Protein AF-A0A955TGE3-F1 (afdb_monomer)

Nearest PDB structures (foldseek):
  5h67-assembly1_A  TM=9.109E-01  e=2.154E-13  Bacillus subtilis subsp. subtilis str. 168
  5h68-assembly1_A  TM=8.882E-01  e=6.874E-12  Geobacillus stearothermophilus 10
  5h68-assembly1_B  TM=8.764E-01  e=3.318E-11  Geobacillus stearothermophilus 10
  1xex-assembly1_A-2  TM=9.056E-01  e=1.412E-10  Pyrococcus furiosus
  5xns-assembly1_A  TM=8.931E-01  e=1.128E-09  Pyrococcus furiosus DSM 3638

pLDDT: mean 92.88, std 8.02, range [53.53, 98.62]

Secondary structure (DSSP, 8-state):
-EEEEEEEEEETTEEEEEEE--SS-------TTSSHHHHHHHHHHHTT---TTTTT-SSGGGGB----SSSPPPSEEEEEEEEEEE-TTTTGGGTTT-TT--S-EEEEEEEEEETTS-B-

Foldseek 3Di:
DAWAKKWKDQFQLPVTDIDGDDPDDDDFDDDPPNCSCSVVLLVCVLVPDPDCVVSVHPDPLNRGRCDDPVGHTDQKMKMKIKDFQQAVVNCVVPPVVPPDRPGGGIDIGMWMAGSVGDID

Mean predicted aligned error: 4.2 Å

Structure (mmCIF, N/CA/C/O backbone):
data_AF-A0A955TGE3-F1
#
_entry.id   AF-A0A955TGE3-F1
#
loop_
_atom_site.group_PDB
_atom_site.id
_atom_site.type_symbol
_atom_site.label_atom_id
_atom_site.label_alt_id
_atom_site.label_comp_id
_atom_site.label_asym_id
_atom_site.label_entity_id
_atom_site.label_seq_id
_atom_site.pdbx_PDB_ins_code
_atom_site.Cartn_x
_atom_site.Cartn_y
_atom_site.Cartn_z
_atom_site.occupancy
_atom_site.B_iso_or_equiv
_atom_site.auth_seq_id
_atom_site.auth_comp_id
_atom_site.auth_asym_id
_atom_site.auth_atom_id
_atom_site.pdbx_PDB_model_num
ATOM 1 N N . MET A 1 1 ? 10.720 0.109 -16.192 1.00 92.62 1 MET A N 1
ATOM 2 C CA . MET A 1 1 ? 9.973 -0.140 -14.945 1.00 92.62 1 MET A CA 1
ATOM 3 C C . MET A 1 1 ? 8.634 0.598 -14.906 1.00 92.62 1 MET A C 1
ATOM 5 O O . MET A 1 1 ? 8.580 1.769 -15.267 1.00 92.62 1 MET A O 1
ATOM 9 N N . TYR A 1 2 ? 7.580 -0.049 -14.396 1.00 95.00 2 TYR A N 1
ATOM 10 C CA . TYR A 1 2 ? 6.327 0.585 -13.945 1.00 95.00 2 TYR A CA 1
ATOM 11 C C . TYR A 1 2 ? 5.737 -0.148 -12.732 1.00 95.00 2 TYR A C 1
ATOM 13 O O . TYR A 1 2 ? 6.009 -1.330 -12.531 1.00 95.00 2 TYR A O 1
ATOM 21 N N . LEU A 1 3 ? 4.927 0.540 -11.918 1.00 97.31 3 LEU A N 1
ATOM 22 C CA . LEU A 1 3 ? 4.169 -0.092 -10.833 1.00 97.31 3 LEU A CA 1
ATOM 23 C C . LEU A 1 3 ? 3.022 -0.906 -11.439 1.00 97.31 3 LEU A C 1
ATOM 25 O O . LEU A 1 3 ? 2.163 -0.334 -12.100 1.00 97.31 3 LEU A O 1
ATOM 29 N N . ARG A 1 4 ? 3.007 -2.219 -11.207 1.00 98.12 4 ARG A N 1
ATOM 30 C CA . ARG A 1 4 ? 1.990 -3.144 -11.720 1.00 98.12 4 ARG A CA 1
ATOM 31 C C . ARG A 1 4 ? 0.904 -3.430 -10.694 1.00 98.12 4 ARG A C 1
ATOM 33 O O . ARG A 1 4 ? -0.270 -3.441 -11.050 1.00 98.12 4 ARG A O 1
ATOM 40 N N . THR A 1 5 ? 1.274 -3.649 -9.434 1.00 98.56 5 THR A N 1
ATOM 41 C CA . THR A 1 5 ? 0.311 -4.038 -8.395 1.00 98.56 5 THR A CA 1
ATOM 42 C C . THR A 1 5 ? 0.710 -3.487 -7.028 1.00 98.56 5 THR A C 1
ATOM 44 O O . THR A 1 5 ? 1.881 -3.520 -6.657 1.00 98.56 5 THR A O 1
ATOM 47 N N . LEU A 1 6 ? -0.282 -3.042 -6.256 1.00 98.62 6 LEU A N 1
ATOM 48 C CA . LEU A 1 6 ? -0.201 -2.873 -4.806 1.00 98.62 6 LEU A CA 1
ATOM 49 C C . LEU A 1 6 ? -1.022 -3.981 -4.141 1.00 98.62 6 LEU A C 1
ATOM 51 O O . LEU A 1 6 ? -2.208 -4.138 -4.435 1.00 98.62 6 LEU A O 1
ATOM 55 N N . VAL A 1 7 ? -0.408 -4.714 -3.221 1.00 98.62 7 VAL A N 1
ATOM 56 C CA . VAL A 1 7 ? -1.084 -5.666 -2.334 1.00 98.62 7 VAL A CA 1
ATOM 57 C C . VAL A 1 7 ? -0.951 -5.148 -0.912 1.00 98.62 7 VAL A C 1
ATOM 59 O O . VAL A 1 7 ? 0.141 -4.777 -0.498 1.00 98.62 7 VAL A O 1
ATOM 62 N N . VAL A 1 8 ? -2.051 -5.098 -0.168 1.00 98.19 8 VAL A N 1
ATOM 63 C CA . VAL A 1 8 ? -2.041 -4.705 1.243 1.00 98.19 8 VAL A CA 1
ATOM 64 C C . VAL A 1 8 ? -2.825 -5.691 2.090 1.00 98.19 8 VAL A C 1
ATOM 66 O O . VAL A 1 8 ? -3.897 -6.157 1.696 1.00 98.19 8 VAL A O 1
ATOM 69 N N . SER A 1 9 ? -2.306 -5.951 3.283 1.00 98.12 9 SER A N 1
ATOM 70 C CA . SER A 1 9 ? -2.955 -6.721 4.337 1.00 98.12 9 SER A CA 1
ATOM 71 C C . SER A 1 9 ? -2.862 -5.927 5.632 1.00 98.12 9 SER A C 1
ATOM 73 O O . SER A 1 9 ? -1.780 -5.519 6.042 1.00 98.12 9 SER A O 1
ATOM 75 N N . GLY A 1 10 ? -4.004 -5.643 6.249 1.00 97.69 10 GLY A N 1
ATOM 76 C CA . GLY A 1 10 ? -4.075 -4.908 7.504 1.00 97.69 10 GLY A CA 1
ATOM 77 C C . GLY A 1 10 ? -3.642 -3.442 7.425 1.00 97.69 10 GLY A C 1
ATOM 78 O O . GLY A 1 10 ? -3.181 -2.919 8.431 1.00 97.69 10 GLY A O 1
ATOM 79 N N . PHE A 1 11 ? -3.785 -2.756 6.285 1.00 97.94 11 PHE A N 1
ATOM 80 C CA . PHE A 1 11 ? -3.381 -1.352 6.128 1.00 97.94 11 PHE A CA 1
ATOM 81 C C . PHE A 1 11 ? -4.552 -0.379 6.320 1.00 97.94 11 PHE A C 1
ATOM 83 O O . PHE A 1 11 ? -5.392 -0.203 5.434 1.00 97.94 11 PHE A O 1
ATOM 90 N N . LYS A 1 12 ? -4.586 0.327 7.452 1.00 97.19 12 LYS A N 1
ATOM 91 C CA . LYS A 1 12 ? -5.574 1.363 7.804 1.00 97.19 12 LYS A CA 1
ATOM 92 C C . LYS A 1 12 ? -7.030 0.928 7.650 1.00 97.19 12 LYS A C 1
ATOM 94 O O . LYS A 1 12 ? -7.581 0.309 8.547 1.00 97.19 12 LYS A O 1
ATOM 99 N N . SER A 1 13 ? -7.677 1.295 6.540 1.00 96.44 13 SER A N 1
ATOM 100 C CA . SER A 1 13 ? -9.062 0.928 6.217 1.00 96.44 13 SER A CA 1
ATOM 101 C C . SER A 1 13 ? -9.164 -0.390 5.450 1.00 96.44 13 SER A C 1
ATOM 103 O O . SER A 1 13 ? -10.257 -0.924 5.290 1.00 96.44 13 SER A O 1
ATOM 105 N N . PHE A 1 14 ? -8.046 -0.898 4.938 1.00 97.00 14 PHE A N 1
ATOM 106 C CA . PHE A 1 14 ? -7.971 -2.129 4.171 1.00 97.00 14 PHE A CA 1
ATOM 107 C C . PHE A 1 14 ? -7.581 -3.275 5.093 1.00 97.00 14 PHE A C 1
ATOM 109 O O . PHE A 1 14 ? -6.423 -3.414 5.471 1.00 97.00 14 PHE A O 1
ATOM 116 N N . ALA A 1 15 ? -8.548 -4.125 5.434 1.00 96.62 15 ALA A N 1
ATOM 117 C CA . ALA A 1 15 ? -8.217 -5.421 6.015 1.00 96.62 15 ALA A CA 1
ATOM 118 C C . ALA A 1 15 ? -7.407 -6.254 5.006 1.00 96.62 15 ALA A C 1
ATOM 120 O O . ALA A 1 15 ? -6.385 -6.814 5.365 1.00 96.62 15 ALA A O 1
ATOM 121 N N . GLU A 1 16 ? -7.821 -6.258 3.737 1.00 97.12 16 GLU A N 1
ATOM 122 C CA . GLU A 1 16 ? -7.079 -6.811 2.599 1.00 97.12 16 GLU A CA 1
ATOM 123 C C . GLU A 1 16 ? -7.462 -6.013 1.346 1.00 97.12 16 GLU A C 1
ATOM 125 O O . GLU A 1 16 ? -8.633 -5.646 1.190 1.00 97.12 16 GLU A O 1
ATOM 130 N N . ALA A 1 17 ? -6.512 -5.739 0.453 1.00 97.19 17 ALA A N 1
ATOM 131 C CA . ALA A 1 17 ? -6.803 -5.229 -0.886 1.00 97.19 17 ALA A CA 1
ATOM 132 C C . ALA A 1 17 ? -5.688 -5.581 -1.881 1.00 97.19 17 ALA A C 1
ATOM 134 O O . ALA A 1 17 ? -4.514 -5.668 -1.525 1.00 97.19 17 ALA A O 1
ATOM 135 N N . LYS A 1 18 ? -6.069 -5.733 -3.151 1.00 98.06 18 LYS A N 1
ATOM 136 C CA . LYS A 1 18 ? -5.157 -5.854 -4.291 1.00 98.06 18 LYS A CA 1
ATOM 137 C C . LYS A 1 18 ? -5.599 -4.875 -5.369 1.00 98.06 18 LYS A C 1
ATOM 139 O O . LYS A 1 18 ? -6.763 -4.886 -5.764 1.00 98.06 18 LYS A O 1
ATOM 144 N N . ILE A 1 19 ? -4.683 -4.028 -5.818 1.00 98.00 19 ILE A N 1
ATOM 145 C CA . ILE A 1 19 ? -4.938 -2.980 -6.804 1.00 98.00 19 ILE A CA 1
ATOM 146 C C . ILE A 1 19 ? -3.940 -3.162 -7.937 1.00 98.00 19 ILE A C 1
ATOM 148 O O . ILE A 1 19 ? -2.737 -3.043 -7.718 1.00 98.00 19 ILE A O 1
ATOM 152 N N . ASP A 1 20 ? -4.445 -3.444 -9.134 1.00 97.94 20 ASP A N 1
ATOM 153 C CA . ASP A 1 20 ? -3.634 -3.532 -10.344 1.00 97.94 20 ASP A CA 1
ATOM 154 C C . ASP A 1 20 ? -3.632 -2.174 -11.061 1.00 97.94 20 ASP A C 1
ATOM 156 O O . ASP A 1 20 ? -4.680 -1.552 -11.254 1.00 97.94 20 ASP A O 1
ATOM 160 N N . PHE A 1 21 ? -2.445 -1.711 -11.443 1.00 97.50 21 PHE A N 1
ATOM 161 C CA . PHE A 1 21 ? -2.219 -0.444 -12.126 1.00 97.50 21 PHE A CA 1
ATOM 162 C C . PHE A 1 21 ? -1.925 -0.727 -13.602 1.00 97.50 21 PHE A C 1
ATOM 164 O O . PHE A 1 21 ? -0.829 -1.182 -13.937 1.00 97.50 21 PHE A O 1
ATOM 171 N N . PRO A 1 22 ? -2.895 -0.513 -14.507 1.00 94.31 22 PRO A N 1
ATOM 172 C CA . PRO A 1 22 ? -2.647 -0.655 -15.932 1.00 94.31 22 PRO A CA 1
ATOM 173 C C . PRO A 1 22 ? -1.696 0.436 -16.435 1.00 94.31 22 PRO A C 1
ATOM 175 O O . PRO A 1 22 ? -1.602 1.526 -15.865 1.00 94.31 22 PRO A O 1
ATOM 178 N N . ASN A 1 23 ? -1.047 0.159 -17.566 1.00 91.12 23 ASN A N 1
ATOM 179 C CA . ASN A 1 23 ? -0.250 1.155 -18.273 1.00 91.12 23 ASN A CA 1
ATOM 180 C C . ASN A 1 23 ? -1.095 2.388 -18.632 1.00 91.12 23 ASN A C 1
ATOM 182 O O . ASN A 1 23 ? -2.249 2.273 -19.051 1.00 91.12 23 ASN A O 1
ATOM 186 N N . GLY A 1 24 ? -0.492 3.571 -18.510 1.00 93.75 24 GLY A N 1
ATOM 187 C CA . GLY A 1 24 ? -1.154 4.850 -18.758 1.00 93.75 24 GLY A CA 1
ATOM 188 C C . GLY A 1 24 ? -1.558 5.555 -17.465 1.00 93.75 24 GLY A C 1
ATOM 189 O O . GLY A 1 24 ? -0.760 5.670 -16.539 1.00 93.75 24 GLY A O 1
ATOM 190 N N . ILE A 1 25 ? -2.781 6.090 -17.426 1.00 95.12 25 ILE A N 1
ATOM 191 C CA . ILE A 1 25 ? -3.282 6.905 -16.312 1.00 95.12 25 ILE A CA 1
ATOM 192 C C . ILE A 1 25 ? -4.317 6.105 -15.521 1.00 95.12 25 ILE A C 1
ATOM 194 O O . ILE A 1 25 ? -5.347 5.710 -16.064 1.00 95.12 25 ILE A O 1
ATOM 198 N N . THR A 1 26 ? -4.074 5.927 -14.222 1.00 95.50 26 THR A N 1
ATOM 199 C CA . THR A 1 26 ? -5.028 5.313 -13.287 1.00 95.50 26 THR A CA 1
ATOM 200 C C . THR A 1 26 ? -5.691 6.390 -12.430 1.00 95.50 26 THR A C 1
ATOM 202 O O . THR A 1 26 ? -5.005 7.169 -11.770 1.00 95.50 26 THR A O 1
ATOM 205 N N . ALA A 1 27 ? -7.026 6.424 -12.410 1.00 96.38 27 ALA A N 1
ATOM 206 C CA . ALA A 1 27 ? -7.804 7.325 -11.561 1.00 96.38 27 ALA A CA 1
ATOM 207 C C . ALA A 1 27 ? -8.486 6.550 -10.423 1.00 96.38 27 ALA A C 1
ATOM 209 O O . ALA A 1 27 ? -9.173 5.559 -10.662 1.00 96.38 27 ALA A O 1
ATOM 210 N N . VAL A 1 28 ? -8.333 7.028 -9.186 1.00 95.44 28 VAL A N 1
ATOM 211 C CA . VAL A 1 28 ? -8.973 6.452 -7.993 1.00 95.44 28 VAL A CA 1
ATOM 212 C C . VAL A 1 28 ? -10.119 7.360 -7.549 1.00 95.44 28 VAL A C 1
ATOM 214 O O . VAL A 1 28 ? -9.899 8.513 -7.180 1.00 95.44 28 VAL A O 1
ATOM 217 N N . VAL A 1 29 ? -11.347 6.837 -7.547 1.00 96.00 29 VAL A N 1
ATOM 218 C CA . VAL A 1 29 ? -12.573 7.597 -7.241 1.00 96.00 29 VAL A CA 1
ATOM 219 C C . VAL A 1 29 ? -13.456 6.877 -6.220 1.00 96.00 29 VAL A C 1
ATOM 221 O O . VAL A 1 29 ? -13.292 5.688 -5.968 1.00 96.00 29 VAL A O 1
ATOM 224 N N . GLY A 1 30 ? -14.381 7.612 -5.597 1.00 95.38 30 GLY A N 1
ATOM 225 C CA . GLY A 1 30 ? -15.307 7.088 -4.585 1.00 95.38 30 GLY A CA 1
ATOM 226 C C . GLY A 1 30 ? -15.661 8.109 -3.489 1.00 95.38 30 GLY A C 1
ATOM 227 O O . GLY A 1 30 ? -15.014 9.158 -3.390 1.00 95.38 30 GLY A O 1
ATOM 228 N N . PRO A 1 31 ? -16.658 7.828 -2.630 1.00 96.75 31 PRO A N 1
ATOM 229 C CA . PRO A 1 31 ? -17.098 8.738 -1.567 1.00 96.75 31 PRO A CA 1
ATOM 230 C C . PRO A 1 31 ? -16.003 9.081 -0.548 1.00 96.75 31 PRO A C 1
ATOM 232 O O . PRO A 1 31 ? -15.009 8.361 -0.409 1.00 96.75 31 PRO A O 1
ATOM 235 N N . ASN A 1 32 ? -16.157 10.181 0.187 1.00 94.25 32 ASN A N 1
ATOM 236 C CA . ASN A 1 32 ? -15.229 10.538 1.266 1.00 94.25 32 ASN A CA 1
ATOM 237 C C . ASN A 1 32 ? -15.243 9.483 2.383 1.00 94.25 32 ASN A C 1
ATOM 239 O O . ASN A 1 32 ? -16.268 8.864 2.642 1.00 94.25 32 ASN A O 1
ATOM 243 N N . GLY A 1 33 ? -14.082 9.239 2.999 1.00 90.50 33 GLY A N 1
ATOM 244 C CA . GLY A 1 33 ? -13.931 8.242 4.070 1.00 90.50 33 GLY A CA 1
ATOM 245 C C . GLY A 1 33 ? -13.789 6.781 3.618 1.00 90.50 33 GLY A C 1
ATOM 246 O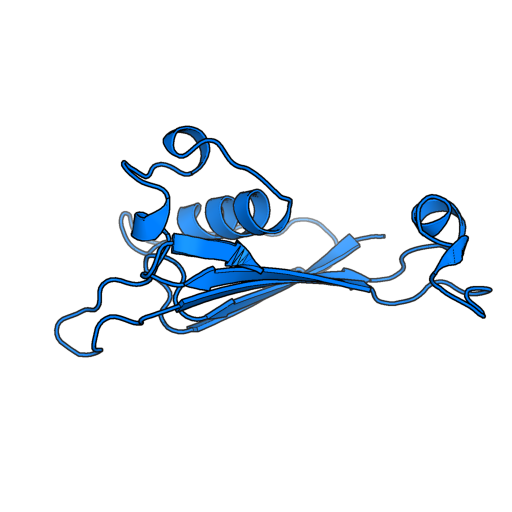 O . GLY A 1 33 ? -13.506 5.927 4.444 1.00 90.50 33 GLY A O 1
ATOM 247 N N . THR A 1 34 ? -13.894 6.473 2.320 1.00 91.69 34 THR A N 1
ATOM 248 C CA . THR A 1 34 ? -13.817 5.084 1.800 1.00 91.69 34 THR A CA 1
ATOM 249 C C . THR A 1 34 ? -12.399 4.522 1.637 1.00 91.69 34 THR A C 1
ATOM 251 O O . THR A 1 34 ? -12.224 3.431 1.109 1.00 91.69 34 THR A O 1
ATOM 254 N N . GLY A 1 35 ? -11.367 5.257 2.062 1.00 93.69 35 GLY A N 1
ATOM 255 C CA . GLY A 1 35 ? -9.981 4.773 2.026 1.00 93.69 35 GLY A CA 1
ATOM 256 C C . GLY A 1 35 ? -9.204 5.053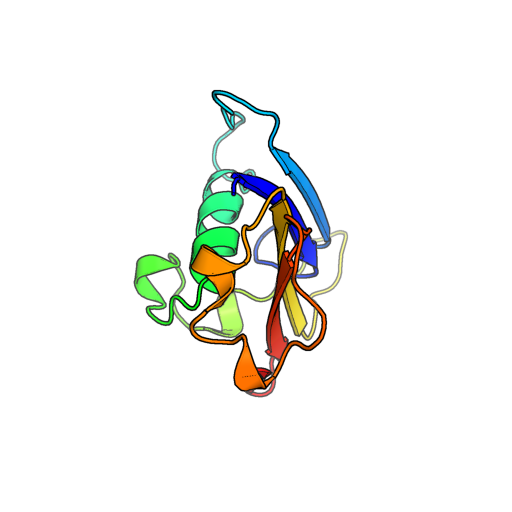 0.736 1.00 93.69 35 GLY A C 1
ATOM 257 O O . GLY A 1 35 ? -8.055 4.647 0.639 1.00 93.69 35 GLY A O 1
ATOM 258 N N . LYS A 1 36 ? -9.753 5.802 -0.232 1.00 96.75 36 LYS A N 1
ATOM 259 C CA . LYS A 1 36 ? -9.056 6.155 -1.494 1.00 96.75 36 LYS A CA 1
ATOM 260 C C . LYS A 1 36 ? -7.619 6.638 -1.293 1.00 96.75 36 LYS A C 1
ATOM 262 O O . LYS A 1 36 ? -6.694 6.156 -1.929 1.00 96.75 36 LYS A O 1
ATOM 267 N N . SER A 1 37 ? -7.431 7.595 -0.391 1.00 96.94 37 SER A N 1
ATOM 268 C CA . SER A 1 37 ? -6.117 8.175 -0.141 1.00 96.94 37 SER A CA 1
ATOM 269 C C . SER A 1 37 ? -5.189 7.222 0.626 1.00 96.94 37 SER A C 1
ATOM 271 O O . SER A 1 37 ? -3.974 7.368 0.532 1.00 96.94 37 SER A O 1
ATOM 273 N N . ASN A 1 38 ? -5.728 6.208 1.318 1.00 97.69 38 ASN A N 1
ATOM 274 C CA . ASN A 1 38 ? -4.915 5.175 1.968 1.00 97.69 38 ASN A CA 1
ATOM 275 C C . ASN A 1 38 ? -4.160 4.316 0.943 1.00 97.69 38 ASN A C 1
ATOM 277 O O . ASN A 1 38 ? -3.165 3.707 1.307 1.00 97.69 38 ASN A O 1
ATOM 281 N N . ILE A 1 39 ? -4.579 4.302 -0.331 1.00 97.88 39 ILE A N 1
ATOM 282 C CA . ILE A 1 39 ? -3.803 3.696 -1.426 1.00 97.88 39 ILE A CA 1
ATOM 283 C C . ILE A 1 39 ? -2.468 4.429 -1.588 1.00 97.88 39 ILE A C 1
ATOM 285 O O . ILE A 1 39 ? -1.420 3.798 -1.661 1.00 97.88 39 ILE A O 1
ATOM 289 N N . VAL A 1 40 ? -2.496 5.765 -1.589 1.00 96.81 40 VAL A N 1
ATOM 290 C CA . VAL A 1 40 ? -1.282 6.589 -1.685 1.00 96.81 40 VAL A CA 1
ATOM 291 C C . VAL A 1 40 ? -0.428 6.431 -0.430 1.00 96.81 40 VAL A C 1
ATOM 293 O O . VAL A 1 40 ? 0.780 6.254 -0.548 1.00 96.81 40 VAL A O 1
ATOM 296 N N . ASP A 1 41 ? -1.044 6.422 0.757 1.00 97.88 41 ASP A N 1
ATOM 297 C CA . ASP A 1 41 ? -0.303 6.194 2.006 1.00 97.88 41 ASP A CA 1
ATOM 298 C C . ASP A 1 41 ? 0.392 4.827 2.006 1.00 97.88 41 ASP A C 1
ATOM 300 O O . ASP A 1 41 ? 1.533 4.738 2.441 1.00 97.88 41 ASP A O 1
ATOM 304 N N . ALA A 1 42 ? -0.266 3.773 1.510 1.00 98.25 42 ALA A N 1
ATOM 305 C CA . ALA A 1 42 ? 0.316 2.436 1.426 1.00 98.25 42 ALA A CA 1
ATOM 306 C C . ALA A 1 42 ? 1.510 2.386 0.468 1.00 98.25 42 ALA A C 1
ATOM 308 O O . ALA A 1 42 ? 2.521 1.771 0.797 1.00 98.25 42 ALA A O 1
ATOM 309 N N . ILE A 1 43 ? 1.427 3.073 -0.678 1.00 97.88 43 ILE A N 1
ATOM 310 C CA . ILE A 1 43 ? 2.549 3.190 -1.620 1.00 97.88 43 ILE A CA 1
ATOM 311 C C . ILE A 1 43 ? 3.721 3.922 -0.960 1.00 97.88 43 ILE A C 1
ATOM 313 O O . ILE A 1 43 ? 4.833 3.403 -0.951 1.00 97.88 43 ILE A O 1
ATOM 317 N N . LEU A 1 44 ? 3.478 5.095 -0.363 1.00 97.50 44 LEU A N 1
ATOM 318 C CA . LEU A 1 44 ? 4.522 5.872 0.315 1.00 97.50 44 LEU A CA 1
ATOM 319 C C . LEU A 1 44 ? 5.165 5.075 1.454 1.00 97.50 44 LEU A C 1
ATOM 321 O O . LEU A 1 44 ? 6.388 5.036 1.576 1.00 97.50 44 LEU A O 1
ATOM 325 N N . TRP A 1 45 ? 4.347 4.406 2.267 1.00 97.75 45 TRP A N 1
ATOM 326 C CA . TRP A 1 45 ? 4.822 3.601 3.384 1.00 97.75 45 TRP A CA 1
ATOM 327 C C . TRP A 1 45 ? 5.660 2.407 2.919 1.00 97.75 45 TRP A C 1
ATOM 329 O O . TRP A 1 45 ? 6.753 2.200 3.449 1.00 97.75 45 TRP A O 1
ATOM 339 N N . ALA A 1 46 ? 5.211 1.670 1.897 1.00 97.75 46 ALA A N 1
ATOM 340 C CA . ALA A 1 46 ? 5.968 0.564 1.310 1.00 97.75 46 ALA A CA 1
ATOM 341 C C . ALA A 1 46 ? 7.291 1.025 0.670 1.00 97.75 46 ALA A C 1
ATOM 343 O O . ALA A 1 46 ? 8.280 0.303 0.727 1.00 97.75 46 ALA A O 1
ATOM 344 N N . MET A 1 47 ? 7.341 2.246 0.124 1.00 95.75 47 MET A N 1
ATOM 345 C CA . MET A 1 47 ? 8.570 2.868 -0.394 1.00 95.75 47 MET A CA 1
ATOM 346 C C . MET A 1 47 ? 9.509 3.405 0.699 1.00 95.75 47 MET A C 1
ATOM 348 O O . MET A 1 47 ? 10.558 3.963 0.381 1.00 95.75 47 MET A O 1
ATOM 352 N N . GLY A 1 48 ? 9.160 3.242 1.978 1.00 95.75 48 GLY A N 1
ATOM 353 C CA . GLY A 1 48 ? 10.031 3.592 3.096 1.00 95.75 48 GLY A CA 1
ATOM 354 C C . GLY A 1 48 ? 9.725 4.928 3.769 1.00 95.75 48 GLY A C 1
ATOM 355 O O . GLY A 1 48 ? 10.535 5.371 4.575 1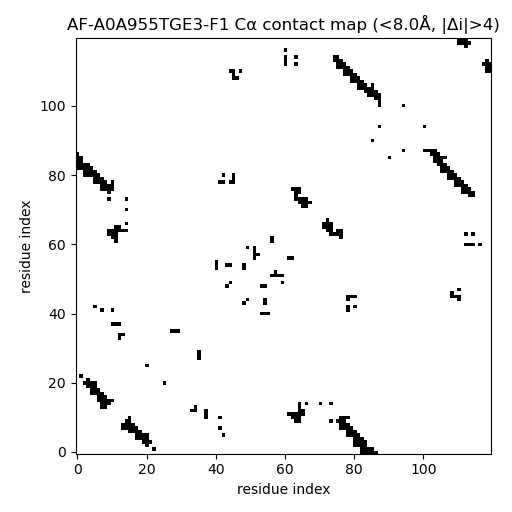.00 95.75 48 GLY A O 1
ATOM 356 N N . GLU A 1 49 ? 8.578 5.568 3.510 1.00 97.00 49 GLU A N 1
ATOM 357 C CA . GLU A 1 49 ? 8.173 6.762 4.268 1.00 97.00 49 GLU A CA 1
ATOM 358 C C . GLU A 1 49 ? 8.111 6.448 5.777 1.00 97.00 49 GLU A C 1
ATOM 360 O O . GLU A 1 49 ? 7.518 5.453 6.207 1.00 97.00 49 GLU A O 1
ATOM 365 N N . GLN A 1 50 ? 8.751 7.290 6.587 1.00 93.62 50 GLN A N 1
ATOM 366 C CA . GLN A 1 50 ? 8.851 7.149 8.047 1.00 93.62 50 GLN A CA 1
ATOM 367 C C . GLN A 1 50 ? 8.089 8.253 8.793 1.00 93.62 50 GLN A C 1
ATOM 369 O O . GLN A 1 50 ? 7.801 8.125 9.982 1.00 93.62 50 GLN A O 1
ATOM 374 N N . SER A 1 51 ? 7.732 9.340 8.112 1.00 95.75 51 SER A N 1
ATOM 375 C CA . SER A 1 51 ? 6.966 10.446 8.672 1.00 95.75 51 SER A CA 1
ATOM 376 C C . SER A 1 51 ? 5.508 10.040 8.886 1.00 95.75 51 SER A C 1
ATOM 378 O O . SER A 1 51 ? 4.715 9.954 7.947 1.00 95.75 51 SER A O 1
ATOM 380 N N . VAL A 1 52 ? 5.114 9.885 10.153 1.00 94.62 52 VAL A N 1
ATOM 381 C CA . VAL A 1 52 ? 3.709 9.651 10.543 1.00 94.62 52 VAL A CA 1
ATOM 382 C C . VAL A 1 52 ? 2.773 10.743 10.011 1.00 94.62 52 VAL A C 1
ATOM 384 O O . VAL A 1 52 ? 1.654 10.458 9.590 1.00 94.62 52 VAL A O 1
ATOM 387 N N . LYS A 1 53 ? 3.264 11.988 9.922 1.00 95.19 53 LYS A N 1
ATOM 388 C CA . LYS A 1 53 ? 2.513 13.124 9.373 1.00 95.19 53 LYS A CA 1
ATOM 389 C C . LYS A 1 53 ? 2.260 12.973 7.875 1.00 95.19 53 LYS A C 1
ATOM 391 O O . LYS A 1 53 ? 1.138 13.217 7.440 1.00 95.19 53 LYS A O 1
ATOM 396 N N . SER A 1 54 ? 3.267 12.551 7.103 1.00 95.69 54 SER A N 1
ATOM 397 C CA . SER A 1 54 ? 3.115 12.274 5.663 1.00 95.69 54 SER A CA 1
ATOM 398 C C . SER A 1 54 ? 2.089 11.173 5.432 1.00 95.69 54 SER A C 1
ATOM 400 O O . SER A 1 54 ? 1.258 11.261 4.532 1.00 95.69 54 SER A O 1
ATOM 402 N N . LEU A 1 55 ? 2.104 10.171 6.310 1.00 96.69 55 LEU A N 1
ATOM 403 C CA . LEU A 1 55 ? 1.147 9.081 6.298 1.00 96.69 55 LEU A CA 1
ATOM 404 C C . LEU A 1 55 ? -0.203 9.476 6.881 1.00 96.69 55 LEU A C 1
ATOM 406 O O . LEU A 1 55 ? -1.082 8.638 6.866 1.00 96.69 55 LEU A O 1
ATOM 410 N N . ARG A 1 56 ? -0.434 10.702 7.363 1.00 96.25 56 ARG A N 1
ATOM 411 C CA . ARG A 1 56 ? -1.731 11.123 7.933 1.00 96.25 56 ARG A CA 1
ATOM 412 C C . ARG A 1 56 ? -2.182 10.200 9.072 1.00 96.25 56 ARG A C 1
ATOM 414 O O . ARG A 1 56 ? -3.334 9.767 9.123 1.00 96.25 56 ARG A O 1
ATOM 421 N N . SER A 1 57 ? -1.231 9.891 9.943 1.00 94.88 57 SER A N 1
ATOM 422 C CA . SER A 1 57 ? -1.380 9.087 11.152 1.00 94.88 57 SER A CA 1
ATOM 423 C C . SER A 1 57 ? -0.792 9.850 12.344 1.00 94.88 57 SER A C 1
ATOM 425 O O . SER A 1 57 ? 0.046 10.737 12.162 1.00 94.88 57 SER A O 1
ATOM 427 N N . GLU A 1 58 ? -1.220 9.529 13.566 1.00 94.38 58 GLU A N 1
ATOM 428 C CA . GLU A 1 58 ? -0.662 10.144 14.780 1.00 94.38 58 GLU A CA 1
ATOM 429 C C . GLU A 1 58 ? 0.578 9.385 15.259 1.00 94.38 58 GLU A C 1
ATOM 431 O O . GLU A 1 58 ? 1.573 9.990 15.661 1.00 94.38 58 GLU A O 1
ATOM 436 N N . ARG A 1 59 ? 0.539 8.055 15.150 1.00 93.00 59 ARG A N 1
ATOM 437 C CA . ARG A 1 59 ? 1.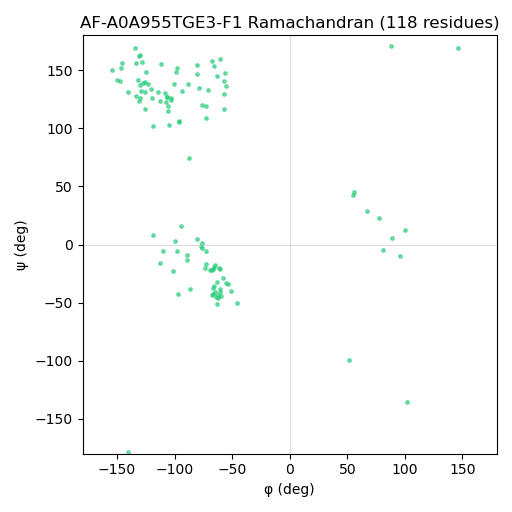639 7.138 15.444 1.00 93.00 59 ARG A CA 1
ATOM 438 C C . ARG A 1 59 ? 1.846 6.167 14.289 1.00 93.00 59 ARG A C 1
ATOM 440 O O . ARG A 1 59 ? 0.973 5.997 13.437 1.00 93.00 59 ARG A O 1
ATOM 447 N N . MET A 1 60 ? 3.005 5.516 14.254 1.00 93.25 60 MET A N 1
ATOM 448 C CA . MET A 1 60 ? 3.312 4.569 13.182 1.00 93.25 60 MET A CA 1
ATOM 449 C C . MET A 1 60 ? 2.389 3.345 13.244 1.00 93.25 60 MET A C 1
ATOM 451 O O . MET A 1 60 ? 1.923 2.882 12.210 1.00 93.25 60 MET A O 1
ATOM 455 N N . GLU A 1 61 ? 2.017 2.885 14.441 1.00 93.00 61 GLU A N 1
ATOM 456 C CA . GLU A 1 61 ? 1.124 1.730 14.615 1.00 93.00 61 GLU A CA 1
ATOM 457 C C . GLU A 1 61 ? -0.292 1.989 14.078 1.00 93.00 61 GLU A C 1
ATOM 459 O O . GLU A 1 61 ? -1.027 1.043 13.802 1.00 93.00 61 GLU A O 1
ATOM 464 N N . ASP A 1 62 ? -0.679 3.252 13.868 1.00 94.44 62 ASP A N 1
ATOM 465 C CA . ASP A 1 62 ? -1.988 3.605 13.311 1.00 94.44 62 ASP A CA 1
ATOM 466 C C . ASP A 1 62 ? -2.091 3.284 11.805 1.00 94.44 62 ASP A C 1
ATOM 468 O O . ASP A 1 62 ? -3.163 3.418 11.211 1.00 94.44 62 ASP A O 1
ATOM 472 N N . VAL A 1 63 ? -0.997 2.854 11.158 1.00 96.38 63 VAL A N 1
ATOM 473 C CA . VAL A 1 63 ? -1.080 2.240 9.823 1.00 96.38 63 VAL A CA 1
ATOM 474 C C . VAL A 1 63 ? -1.682 0.832 9.870 1.00 96.38 63 VAL A C 1
ATOM 476 O O . VAL A 1 63 ? -2.156 0.349 8.844 1.00 96.38 63 VAL A O 1
ATOM 479 N N . ILE A 1 64 ? -1.734 0.195 11.045 1.00 96.94 64 ILE A N 1
ATOM 480 C CA . ILE A 1 64 ? -2.328 -1.129 11.234 1.00 96.94 64 ILE A CA 1
ATOM 481 C C . ILE A 1 64 ? -3.856 -1.019 11.290 1.00 96.94 64 ILE A C 1
ATOM 483 O O . ILE A 1 64 ? -4.428 -0.184 11.991 1.00 96.94 64 ILE A O 1
ATOM 487 N N . PHE A 1 65 ? -4.537 -1.909 10.573 1.00 97.7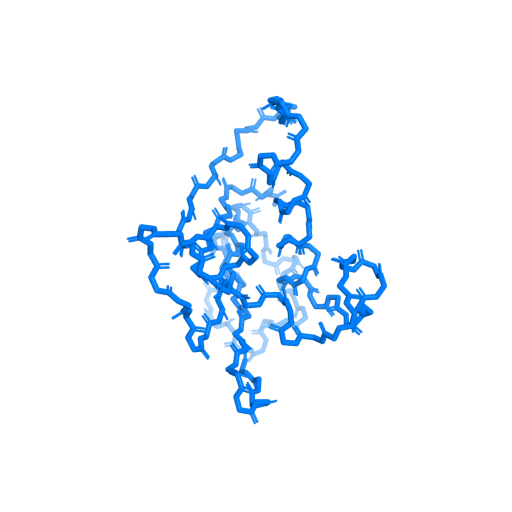5 65 PHE A N 1
ATOM 488 C CA . PHE A 1 65 ? -5.989 -2.008 10.536 1.00 97.75 65 PHE A CA 1
ATOM 489 C C . PHE A 1 65 ? -6.554 -2.220 11.942 1.00 97.75 65 PHE A C 1
ATOM 491 O O . PHE A 1 65 ? -6.324 -3.246 12.594 1.00 97.75 65 PHE A O 1
ATOM 498 N N . ASN A 1 66 ? -7.341 -1.247 12.403 1.00 95.50 66 ASN A N 1
ATOM 499 C CA . ASN A 1 66 ? -7.849 -1.218 13.771 1.00 95.50 66 ASN A CA 1
ATOM 500 C C . ASN A 1 66 ? -9.253 -1.825 13.930 1.00 95.50 66 ASN A C 1
ATOM 502 O O . ASN A 1 66 ? -9.901 -1.636 14.955 1.00 95.50 66 ASN A O 1
ATOM 506 N N . GLY A 1 67 ? -9.719 -2.581 12.937 1.00 95.19 67 GLY A N 1
ATOM 507 C CA . GLY A 1 67 ? -11.009 -3.254 13.002 1.00 95.19 67 GLY A CA 1
ATOM 508 C C . GLY A 1 67 ? -12.181 -2.407 12.511 1.00 95.19 67 GLY A C 1
ATOM 509 O O . GLY A 1 67 ? -12.082 -1.215 12.238 1.00 95.19 67 GLY A O 1
ATOM 510 N N . THR A 1 68 ? -13.314 -3.079 12.388 1.00 94.62 68 THR A N 1
ATOM 511 C CA . THR A 1 68 ? -14.647 -2.529 12.124 1.00 94.62 68 THR A CA 1
ATOM 512 C C . THR A 1 68 ? -15.645 -3.318 12.973 1.00 94.62 68 THR A C 1
ATOM 514 O O . THR A 1 68 ? -15.263 -4.266 13.659 1.00 94.62 68 THR A O 1
ATOM 517 N N . GLU A 1 69 ? -16.936 -3.011 12.883 1.00 94.81 69 GLU A N 1
ATOM 518 C CA . GLU A 1 69 ? -17.979 -3.838 13.508 1.00 94.81 69 GLU A CA 1
ATOM 519 C C . GLU A 1 69 ? -17.965 -5.298 13.010 1.00 94.81 69 GLU A C 1
ATOM 521 O O . GLU A 1 69 ? -18.326 -6.211 13.746 1.00 94.81 69 GLU A O 1
ATOM 526 N N . GLN A 1 70 ? -17.523 -5.531 11.767 1.00 94.81 70 GLN A N 1
ATOM 527 C CA . GLN A 1 70 ? -17.574 -6.842 11.108 1.00 94.81 70 GLN A CA 1
ATOM 528 C C . GLN A 1 70 ? -16.233 -7.588 11.111 1.00 94.81 70 GLN A C 1
ATOM 530 O O . GLN A 1 70 ? -16.203 -8.808 10.954 1.00 94.81 70 GLN A O 1
ATOM 535 N N . ARG A 1 71 ? -15.109 -6.877 11.254 1.00 95.12 71 ARG A N 1
ATOM 536 C CA . ARG A 1 71 ? -13.756 -7.454 11.209 1.00 95.12 71 ARG A CA 1
ATOM 537 C C . ARG A 1 71 ? -12.945 -7.015 12.417 1.00 95.12 71 ARG A C 1
ATOM 539 O O . ARG A 1 71 ? -12.873 -5.828 12.712 1.00 95.12 71 ARG A O 1
ATOM 546 N N . LYS A 1 72 ? -12.287 -7.969 13.075 1.00 95.88 72 LYS A N 1
ATOM 547 C CA . LYS A 1 72 ? -11.417 -7.695 14.226 1.00 95.88 72 LYS A CA 1
ATOM 548 C C . LYS A 1 72 ? -10.184 -6.869 13.814 1.00 95.88 72 LYS A C 1
ATOM 550 O O . LYS A 1 72 ? -9.761 -6.967 12.662 1.00 95.88 72 LYS A O 1
ATOM 555 N N . PRO A 1 73 ? -9.591 -6.093 14.740 1.00 96.00 73 PRO A N 1
ATOM 556 C CA . PRO A 1 73 ? -8.293 -5.459 14.523 1.00 96.00 73 PRO A CA 1
ATOM 557 C C . PRO A 1 73 ? -7.215 -6.492 14.174 1.00 96.00 73 PRO A C 1
ATOM 559 O O . PRO A 1 73 ? -7.248 -7.614 14.683 1.00 96.00 73 PRO A O 1
ATOM 562 N N . MET A 1 74 ? -6.249 -6.105 13.343 1.00 96.00 74 MET A N 1
ATOM 563 C CA . MET A 1 74 ? -5.103 -6.948 12.987 1.00 96.00 74 MET A CA 1
ATOM 564 C C . MET A 1 74 ? -3.875 -6.579 13.830 1.00 96.00 74 MET A C 1
ATOM 566 O O . MET A 1 74 ? -3.744 -5.450 14.307 1.00 96.00 74 MET A O 1
ATOM 570 N N . GLY A 1 75 ? -2.991 -7.552 14.058 1.00 95.06 75 GLY A N 1
ATOM 571 C CA . GLY A 1 75 ? -1.750 -7.366 14.823 1.00 95.06 75 GLY A CA 1
ATOM 572 C C . GLY A 1 75 ? -0.550 -6.930 13.978 1.00 95.06 75 GLY A C 1
ATOM 573 O O . GLY A 1 75 ? 0.484 -6.583 14.538 1.00 95.06 75 GLY A O 1
ATOM 574 N N . MET A 1 76 ? -0.688 -6.950 12.653 1.00 96.06 76 MET A N 1
ATOM 575 C CA . MET A 1 76 ? 0.373 -6.672 11.691 1.00 96.06 76 MET A CA 1
ATOM 576 C C . MET A 1 76 ? -0.221 -5.997 10.455 1.00 96.06 76 MET A C 1
ATOM 578 O O . MET A 1 76 ? -1.394 -6.214 10.131 1.00 96.06 76 MET A O 1
ATOM 582 N N . VAL A 1 77 ? 0.598 -5.184 9.797 1.00 97.38 77 VAL A N 1
ATOM 583 C CA . VAL A 1 77 ? 0.335 -4.618 8.477 1.00 97.38 77 VAL A CA 1
ATOM 584 C C . VAL A 1 77 ? 1.455 -4.975 7.509 1.00 97.38 77 VAL A C 1
ATOM 586 O O . VAL A 1 77 ? 2.632 -4.900 7.858 1.00 97.38 77 VAL A O 1
ATOM 589 N N . GLU A 1 78 ? 1.072 -5.330 6.288 1.00 98.00 78 GLU A N 1
ATOM 590 C CA . GLU A 1 78 ? 1.963 -5.608 5.169 1.00 98.00 78 GLU A CA 1
ATOM 591 C C . GLU A 1 78 ? 1.500 -4.814 3.947 1.00 98.00 78 GLU A C 1
ATOM 593 O O . GLU A 1 78 ? 0.305 -4.753 3.640 1.00 98.00 78 GLU A O 1
ATOM 598 N N . ALA A 1 79 ? 2.453 -4.221 3.235 1.00 98.44 79 ALA A N 1
ATOM 599 C CA . ALA A 1 79 ? 2.223 -3.629 1.928 1.00 98.44 79 ALA A CA 1
ATOM 600 C C . ALA A 1 79 ? 3.326 -4.078 0.971 1.00 98.44 79 ALA A C 1
ATOM 602 O O . ALA A 1 79 ? 4.513 -3.923 1.269 1.00 98.44 79 ALA A O 1
ATOM 603 N N . SER A 1 80 ? 2.918 -4.602 -0.182 1.00 98.62 80 SER A N 1
ATOM 604 C CA . SER A 1 80 ? 3.804 -5.066 -1.242 1.00 98.62 80 SER A CA 1
ATOM 605 C C . SER A 1 80 ? 3.547 -4.293 -2.529 1.00 98.62 80 SER A C 1
ATOM 607 O O . SER A 1 80 ? 2.421 -4.246 -3.029 1.00 98.62 80 SER A O 1
ATOM 609 N N . LEU A 1 81 ? 4.603 -3.707 -3.084 1.00 98.62 81 LEU A N 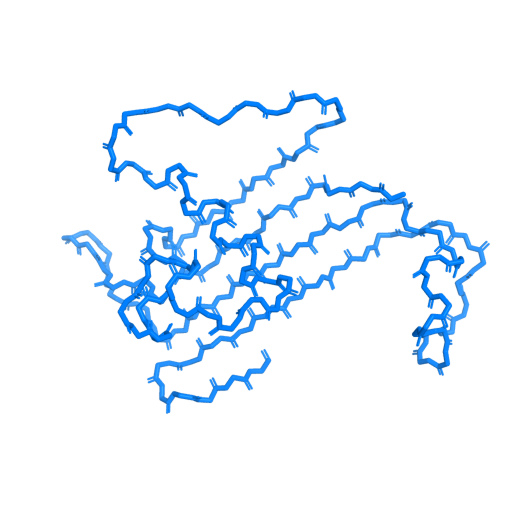1
ATOM 610 C CA . LEU A 1 81 ? 4.612 -3.069 -4.395 1.00 98.62 81 LEU A CA 1
ATOM 611 C C . LEU A 1 81 ? 5.297 -3.996 -5.388 1.00 98.62 81 LEU A C 1
ATOM 613 O O . LEU A 1 81 ? 6.445 -4.384 -5.181 1.00 98.62 81 LEU A O 1
ATOM 617 N N . ILE A 1 82 ? 4.599 -4.328 -6.466 1.00 98.31 82 ILE A N 1
ATOM 618 C CA . ILE A 1 82 ? 5.130 -5.139 -7.557 1.00 98.31 82 ILE A CA 1
ATOM 619 C C . ILE A 1 82 ? 5.394 -4.211 -8.733 1.00 98.31 82 ILE A C 1
ATOM 621 O O . ILE A 1 82 ? 4.463 -3.632 -9.296 1.00 98.31 82 ILE A O 1
ATOM 625 N N . PHE A 1 83 ? 6.661 -4.080 -9.096 1.00 97.19 83 PHE A N 1
ATOM 626 C CA . PHE A 1 83 ? 7.119 -3.363 -10.273 1.00 97.19 83 PHE A CA 1
ATOM 627 C C . PHE A 1 83 ? 7.426 -4.354 -11.388 1.00 97.19 83 PHE A C 1
ATOM 629 O O . PHE A 1 83 ? 8.037 -5.390 -11.139 1.00 97.19 83 PHE A O 1
ATOM 636 N N . SER A 1 84 ? 7.027 -4.021 -12.610 1.00 96.06 84 SER A N 1
ATOM 637 C CA . SER A 1 84 ? 7.313 -4.824 -13.796 1.00 96.06 84 SER A CA 1
ATOM 638 C C . SER A 1 84 ? 8.286 -4.129 -14.731 1.00 96.06 84 SER A C 1
ATOM 640 O O . SER A 1 84 ? 8.410 -2.898 -14.728 1.00 96.06 84 SER A O 1
ATOM 642 N N . GLU A 1 85 ? 8.976 -4.940 -15.533 1.00 9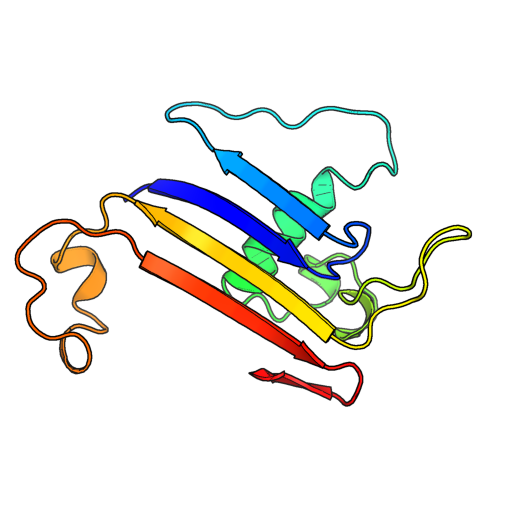4.69 85 GLU A N 1
ATOM 643 C CA . GLU A 1 85 ? 9.983 -4.497 -16.504 1.00 94.69 85 GLU A CA 1
ATOM 644 C C . GLU A 1 85 ? 11.088 -3.649 -15.855 1.00 94.69 85 GLU A C 1
ATOM 646 O O . GLU A 1 85 ? 11.488 -2.600 -16.373 1.00 94.69 85 GLU A O 1
ATOM 651 N N . VAL A 1 86 ? 11.555 -4.072 -14.677 1.00 94.00 86 VAL A N 1
ATOM 652 C CA . VAL A 1 86 ? 12.715 -3.469 -14.019 1.00 94.00 86 VAL A CA 1
ATOM 653 C C . VAL A 1 86 ? 13.969 -3.959 -14.726 1.00 94.00 86 VAL A C 1
ATOM 655 O O . VAL A 1 86 ? 14.216 -5.159 -14.827 1.00 94.00 86 VAL A O 1
ATOM 658 N N . THR A 1 87 ? 14.741 -3.026 -15.263 1.00 93.19 87 THR A N 1
ATOM 659 C CA . THR A 1 87 ? 15.944 -3.315 -16.043 1.00 93.19 87 THR A CA 1
ATOM 660 C C . THR A 1 87 ? 17.138 -3.624 -15.134 1.00 93.19 87 THR A C 1
ATOM 662 O O . THR A 1 87 ? 17.216 -3.092 -14.025 1.00 93.19 87 THR A O 1
ATOM 665 N N . PRO A 1 88 ? 18.141 -4.389 -15.609 1.00 89.75 88 PRO A N 1
ATOM 666 C CA . PRO A 1 88 ? 19.365 -4.643 -14.844 1.00 89.75 88 PRO A CA 1
ATOM 667 C C . PRO A 1 88 ? 20.072 -3.368 -14.361 1.00 89.75 88 PRO A C 1
ATOM 669 O O . PRO A 1 88 ? 20.608 -3.329 -13.261 1.00 89.75 88 PRO A O 1
ATOM 672 N N . ARG A 1 89 ? 20.017 -2.285 -15.151 1.00 89.44 89 ARG A N 1
ATOM 673 C CA . ARG A 1 89 ? 20.591 -0.982 -14.780 1.00 89.44 89 ARG A CA 1
ATOM 674 C C . ARG A 1 89 ? 19.871 -0.334 -13.594 1.00 89.44 89 ARG A C 1
ATOM 676 O O . ARG A 1 89 ? 20.522 0.309 -12.781 1.00 89.44 89 ARG A O 1
ATOM 683 N N . GLU A 1 90 ? 18.550 -0.474 -13.500 1.00 89.44 90 GLU A N 1
ATOM 684 C CA . GLU A 1 90 ? 17.768 0.030 -12.358 1.00 89.44 90 GLU A CA 1
ATOM 685 C C . GLU A 1 90 ? 18.056 -0.769 -11.075 1.00 89.44 90 GLU A C 1
ATOM 687 O O . GLU A 1 90 ? 17.868 -0.251 -9.977 1.00 89.44 90 GLU A O 1
ATOM 692 N N . LEU A 1 91 ? 18.558 -2.001 -11.214 1.00 89.12 91 LEU A N 1
ATOM 693 C CA . LEU A 1 91 ? 18.929 -2.897 -10.118 1.00 89.12 91 LEU A CA 1
ATOM 694 C C . LEU A 1 91 ? 20.430 -2.916 -9.814 1.00 89.12 91 LEU A C 1
ATOM 696 O O . LEU A 1 91 ? 20.845 -3.640 -8.916 1.00 89.12 91 LEU A O 1
ATOM 700 N N . GLU A 1 92 ? 21.242 -2.108 -10.497 1.00 87.06 92 GLU A N 1
ATOM 701 C CA . GLU A 1 92 ? 22.691 -2.021 -10.263 1.00 87.06 92 GLU A CA 1
ATOM 702 C C . GLU A 1 92 ? 23.061 -1.793 -8.782 1.00 87.06 92 GLU A C 1
ATOM 704 O O . GLU A 1 92 ? 23.928 -2.512 -8.287 1.00 87.06 92 GLU A O 1
ATOM 709 N N . PRO A 1 93 ? 22.341 -0.958 -8.001 1.00 86.00 93 PRO A N 1
ATOM 710 C CA . PRO A 1 93 ? 22.642 -0.785 -6.576 1.00 86.00 93 PRO A CA 1
ATOM 711 C C . PRO A 1 93 ? 22.504 -2.061 -5.731 1.00 86.00 93 PRO A C 1
ATOM 713 O O . PRO A 1 93 ? 23.047 -2.135 -4.630 1.00 86.00 93 PRO A O 1
ATOM 716 N N . VAL A 1 94 ? 21.756 -3.055 -6.218 1.00 85.06 94 VAL A N 1
ATOM 717 C CA . VAL A 1 94 ? 21.495 -4.334 -5.543 1.00 85.06 94 VAL A CA 1
ATOM 718 C C . VAL A 1 94 ? 22.005 -5.533 -6.351 1.00 85.06 94 VAL A C 1
ATOM 720 O O . VAL A 1 94 ? 21.768 -6.677 -5.971 1.00 85.06 94 VAL A O 1
ATOM 723 N N . SER A 1 95 ? 22.749 -5.321 -7.440 1.00 80.25 95 SER A N 1
ATOM 724 C CA . SER A 1 95 ? 23.203 -6.415 -8.308 1.00 80.25 95 SER A CA 1
ATOM 725 C C . SER A 1 95 ? 24.221 -7.332 -7.628 1.00 80.25 95 SER A C 1
ATOM 727 O O . SER A 1 95 ? 24.358 -8.487 -8.008 1.00 80.25 95 SER A O 1
ATOM 729 N N . ALA A 1 96 ? 24.906 -6.857 -6.583 1.00 80.19 96 ALA A N 1
ATOM 730 C CA . ALA A 1 96 ? 25.823 -7.675 -5.785 1.00 80.19 96 ALA A CA 1
ATOM 731 C C . ALA A 1 96 ? 25.119 -8.794 -4.992 1.00 80.19 96 ALA A C 1
ATOM 733 O O . ALA A 1 96 ? 25.770 -9.756 -4.596 1.00 80.19 96 ALA A O 1
ATOM 734 N N . ILE A 1 97 ? 23.811 -8.662 -4.744 1.00 82.25 97 ILE A N 1
ATOM 735 C CA . ILE A 1 97 ? 22.994 -9.655 -4.027 1.00 82.25 97 ILE A CA 1
ATOM 736 C C . ILE A 1 97 ? 22.000 -10.379 -4.945 1.00 82.25 97 ILE A C 1
ATOM 738 O O . ILE A 1 97 ? 21.330 -11.310 -4.501 1.00 82.25 97 ILE A O 1
ATOM 742 N N . LEU A 1 98 ? 21.894 -9.965 -6.211 1.00 76.94 98 LEU A N 1
ATOM 743 C CA . LEU A 1 98 ? 20.996 -10.545 -7.206 1.00 76.94 98 LEU A CA 1
ATOM 744 C C . LEU A 1 98 ? 21.821 -11.103 -8.372 1.00 76.94 98 LEU A C 1
ATOM 746 O O . LEU A 1 98 ? 22.279 -10.362 -9.237 1.00 76.94 98 LEU A O 1
ATOM 750 N N . GLU A 1 99 ? 22.008 -12.421 -8.402 1.00 75.38 99 GLU A N 1
ATOM 751 C CA . GLU A 1 99 ? 22.709 -13.101 -9.496 1.00 75.38 99 GLU A CA 1
ATOM 752 C C . GLU A 1 99 ? 21.789 -13.316 -10.714 1.00 75.38 99 GLU A C 1
ATOM 754 O O . GLU A 1 99 ? 20.592 -13.563 -10.571 1.00 75.38 99 GLU A O 1
ATOM 759 N N . GLY A 1 100 ? 22.352 -13.262 -11.928 1.00 73.06 100 GLY A N 1
ATOM 760 C CA . GLY A 1 100 ? 21.664 -13.685 -13.159 1.00 73.06 100 GLY A CA 1
ATOM 761 C C . GLY A 1 100 ? 20.630 -12.707 -13.736 1.00 73.06 100 GLY A C 1
ATOM 762 O O . GLY A 1 100 ? 19.740 -13.125 -14.477 1.00 73.06 100 GLY A O 1
ATOM 763 N N . LEU A 1 101 ? 20.722 -11.414 -13.418 1.00 78.56 101 LEU A N 1
ATOM 764 C CA . LEU A 1 101 ? 19.825 -10.383 -13.950 1.00 78.56 101 LEU A CA 1
ATOM 765 C C . LEU A 1 101 ? 20.314 -9.815 -15.290 1.00 78.56 101 LEU A C 1
ATOM 767 O O . LEU A 1 101 ? 20.779 -8.681 -15.364 1.00 78.56 101 LEU A O 1
ATOM 771 N N . ASP A 1 102 ? 20.157 -10.587 -16.364 1.00 83.62 102 ASP A N 1
ATOM 772 C CA . ASP A 1 102 ? 20.542 -10.155 -17.720 1.00 83.62 102 ASP A CA 1
ATOM 773 C C . ASP A 1 102 ? 19.359 -9.621 -18.546 1.00 83.62 102 ASP A C 1
ATOM 775 O O . ASP A 1 102 ? 19.528 -9.142 -19.668 1.00 83.62 102 ASP A O 1
ATOM 779 N N . GLN A 1 103 ? 18.142 -9.719 -18.010 1.00 88.38 103 GLN A N 1
ATOM 780 C CA . GLN A 1 103 ? 16.893 -9.358 -18.680 1.00 88.38 103 GLN A CA 1
ATOM 781 C C . GLN A 1 103 ? 16.003 -8.524 -17.750 1.00 88.38 103 GLN A C 1
ATOM 783 O O . GLN A 1 103 ? 16.135 -8.627 -16.528 1.00 88.38 103 GLN A O 1
ATOM 788 N N . PRO A 1 104 ? 15.084 -7.706 -18.297 1.00 90.75 104 PRO A N 1
ATOM 789 C CA . PRO A 1 104 ? 14.058 -7.055 -17.493 1.00 90.75 104 PRO A CA 1
ATOM 790 C C . PRO A 1 104 ? 13.242 -8.076 -16.691 1.00 90.75 104 PRO A C 1
ATOM 792 O O . PRO A 1 104 ? 12.838 -9.107 -17.230 1.00 90.75 104 PRO A O 1
ATOM 795 N N . THR A 1 105 ? 12.984 -7.779 -15.420 1.00 91.88 105 THR A N 1
ATOM 796 C CA . THR A 1 105 ? 12.295 -8.688 -14.491 1.00 91.88 105 THR A CA 1
ATOM 797 C C . THR A 1 105 ? 11.208 -7.974 -13.685 1.00 91.88 105 THR A C 1
ATOM 799 O O . THR A 1 105 ? 11.117 -6.743 -13.688 1.00 91.88 105 THR A O 1
ATOM 802 N N . ASP A 1 106 ? 10.386 -8.754 -12.988 1.00 93.94 106 ASP A N 1
ATOM 803 C CA . ASP A 1 106 ? 9.448 -8.253 -11.987 1.00 93.94 106 ASP A CA 1
ATOM 804 C C . ASP A 1 106 ? 10.139 -8.197 -10.614 1.00 93.94 106 ASP A C 1
ATOM 806 O O . ASP A 1 106 ? 10.860 -9.116 -10.222 1.00 93.94 106 ASP A O 1
ATOM 810 N N . VAL A 1 107 ? 9.905 -7.118 -9.868 1.00 94.25 107 VAL A N 1
ATOM 811 C CA . VAL A 1 107 ? 10.481 -6.883 -8.538 1.00 94.25 107 VAL A CA 1
ATOM 812 C C . VAL A 1 107 ? 9.362 -6.597 -7.554 1.00 94.25 107 VAL A C 1
ATOM 814 O O . VAL A 1 107 ? 8.507 -5.750 -7.805 1.00 94.25 107 VAL A O 1
ATOM 817 N N . MET A 1 108 ? 9.388 -7.276 -6.410 1.00 96.06 108 MET A N 1
ATOM 818 C CA . MET A 1 108 ? 8.449 -7.043 -5.320 1.00 96.06 108 MET A CA 1
ATOM 819 C C . MET A 1 108 ? 9.175 -6.451 -4.116 1.00 96.06 108 MET A C 1
ATOM 821 O O . MET A 1 108 ? 10.101 -7.058 -3.584 1.00 96.06 108 MET A O 1
ATOM 825 N N . ILE A 1 109 ? 8.714 -5.291 -3.659 1.00 95.81 109 ILE A N 1
ATOM 826 C CA . ILE A 1 109 ? 9.175 -4.645 -2.428 1.00 95.81 109 ILE A CA 1
ATOM 827 C C . ILE A 1 109 ? 8.075 -4.815 -1.396 1.00 95.81 109 ILE A C 1
ATOM 829 O O . ILE A 1 109 ? 6.932 -4.468 -1.675 1.00 95.81 109 ILE A O 1
ATOM 833 N N . THR A 1 110 ? 8.407 -5.351 -0.225 1.00 97.81 110 THR A N 1
ATOM 834 C CA . THR A 1 110 ? 7.451 -5.565 0.868 1.00 97.81 110 THR A CA 1
ATOM 835 C C . THR A 1 110 ? 7.964 -4.907 2.134 1.00 97.81 110 THR A C 1
ATOM 837 O O . THR A 1 110 ? 9.154 -4.990 2.421 1.00 97.81 110 THR A O 1
ATOM 840 N N . ARG A 1 111 ? 7.061 -4.281 2.888 1.00 97.56 111 ARG A N 1
ATOM 841 C CA . ARG A 1 111 ? 7.338 -3.741 4.221 1.00 97.56 111 ARG A CA 1
ATOM 842 C C . ARG A 1 111 ? 6.317 -4.268 5.219 1.00 97.56 111 ARG A C 1
ATOM 844 O O . ARG A 1 111 ? 5.126 -4.309 4.891 1.00 97.56 111 ARG A O 1
ATOM 851 N N . ARG A 1 112 ? 6.772 -4.631 6.424 1.00 97.38 112 ARG A N 1
ATOM 852 C CA . ARG A 1 112 ? 5.920 -5.105 7.520 1.00 97.38 112 ARG A CA 1
ATOM 853 C C . ARG A 1 112 ? 6.108 -4.286 8.792 1.00 97.38 112 ARG A C 1
ATOM 855 O O . ARG A 1 112 ? 7.194 -3.799 9.095 1.00 97.38 112 ARG A O 1
ATOM 862 N N . LEU A 1 113 ? 5.028 -4.167 9.559 1.00 95.38 113 LEU A N 1
ATOM 863 C CA . LEU A 1 113 ? 5.056 -3.627 10.916 1.00 95.38 113 LEU A CA 1
ATOM 864 C C . LEU A 1 113 ? 4.115 -4.4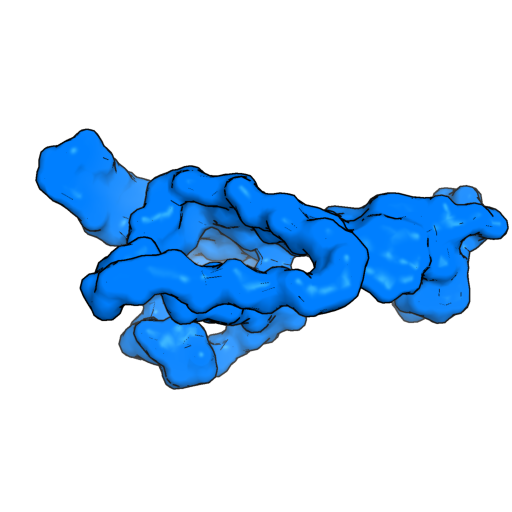22 11.813 1.00 95.38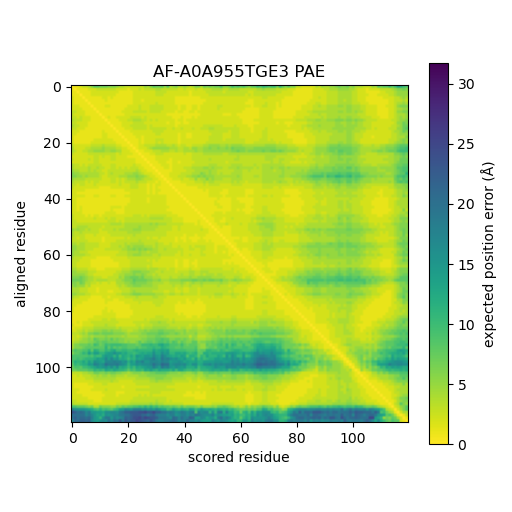 113 LEU A C 1
ATOM 866 O O . LEU A 1 113 ? 2.942 -4.616 11.483 1.00 95.38 113 LEU A O 1
ATOM 870 N N . TYR A 1 114 ? 4.624 -4.832 12.970 1.00 94.12 114 TYR A N 1
ATOM 871 C CA . TYR A 1 114 ? 3.857 -5.495 14.013 1.00 94.12 114 TYR A CA 1
ATOM 872 C C . TYR A 1 114 ? 3.462 -4.489 15.094 1.00 94.12 114 TYR A C 1
ATOM 874 O O . TYR A 1 114 ? 4.182 -3.538 15.390 1.00 94.12 114 TYR A O 1
ATOM 882 N N . ARG A 1 115 ? 2.302 -4.700 15.720 1.00 84.06 115 ARG A N 1
ATOM 883 C CA . ARG A 1 115 ? 1.766 -3.811 16.767 1.00 84.06 115 ARG A CA 1
ATOM 884 C C . ARG A 1 115 ? 2.680 -3.704 17.995 1.00 84.06 115 ARG A C 1
ATOM 886 O O . ARG A 1 115 ? 2.578 -2.738 18.741 1.00 84.06 115 ARG A O 1
ATOM 893 N N . GLU A 1 116 ? 3.559 -4.680 18.193 1.00 80.00 116 GLU A N 1
ATOM 894 C CA . GLU A 1 116 ? 4.565 -4.699 19.261 1.00 80.00 116 GLU A CA 1
ATOM 895 C C . GLU A 1 116 ? 5.760 -3.764 18.979 1.00 80.00 116 GLU A C 1
ATOM 897 O O . GLU A 1 116 ? 6.605 -3.581 19.848 1.00 80.00 116 GLU A O 1
ATOM 902 N N . GLY A 1 117 ? 5.789 -3.104 17.813 1.00 63.09 117 GLY A N 1
ATOM 903 C CA . GLY A 1 117 ? 6.789 -2.099 17.440 1.00 63.09 117 GLY A CA 1
ATOM 904 C C . GLY A 1 117 ? 7.955 -2.647 16.617 1.00 63.09 117 GLY A C 1
ATOM 905 O O . GLY A 1 117 ? 8.716 -1.858 16.058 1.00 63.09 117 GLY A O 1
ATOM 906 N N . ASP A 1 118 ? 8.066 -3.970 16.483 1.00 63.72 118 ASP A N 1
ATOM 907 C CA . ASP A 1 118 ? 9.037 -4.599 15.590 1.00 63.72 118 ASP A CA 1
ATOM 908 C C . ASP A 1 118 ? 8.636 -4.375 14.119 1.00 63.72 118 ASP A C 1
ATOM 910 O O . ASP A 1 118 ? 7.476 -4.544 13.722 1.00 63.72 118 ASP A O 1
ATOM 914 N N . SER A 1 119 ? 9.606 -3.960 13.302 1.00 61.19 119 SER A N 1
ATOM 915 C CA . SER A 1 119 ? 9.459 -3.729 11.861 1.00 61.19 119 SER A CA 1
ATOM 916 C C . SER A 1 119 ? 10.439 -4.635 11.118 1.00 61.19 119 SER A C 1
ATOM 918 O O . SER A 1 119 ? 11.612 -4.683 11.485 1.00 61.19 119 SER A O 1
ATOM 920 N N . GLU A 1 120 ? 9.956 -5.312 10.072 1.00 53.53 120 GLU A N 1
ATOM 921 C CA . GLU A 1 120 ? 10.751 -6.118 9.126 1.00 53.53 120 GLU A CA 1
ATOM 922 C C . GLU A 1 120 ? 10.642 -5.557 7.703 1.00 53.53 120 GLU A C 1
ATOM 924 O O . GLU A 1 120 ? 9.526 -5.128 7.302 1.00 53.53 120 GLU A O 1
#

Radius of gyration: 15.83 Å; Cα contacts (8 Å, |Δi|>4): 210; chains: 1; bounding box: 44×27×38 Å

Solvent-accessible surface area (backbone atoms only — not comparable to full-atom values): 6999 Å² total; per-residue (Å²): 98,48,68,38,34,43,40,35,34,12,40,43,82,32,65,62,50,76,48,76,45,67,91,82,86,82,86,89,83,78,69,88,91,73,42,72,66,52,56,57,35,44,52,44,44,41,75,63,60,79,54,30,68,81,53,75,35,92,43,72,68,57,47,27,10,73,49,57,101,90,41,76,56,48,64,42,21,38,25,34,43,31,31,35,51,38,40,46,78,81,39,52,94,51,43,92,82,46,82,88,60,86,54,62,38,74,46,76,44,70,34,38,42,35,72,90,70,58,70,93

Sequence (120 aa):
MYLRTLVVSGFKSFAEAKIDFPNGITAVVGPNGTGKSNIVDAILWAMGEQSVKSLRSERMEDVIFNGTEQRKPMGMVEASLIFSEVTPRELEPVSAILEGLDQPTDVMITRRLYREGDSE